Protein AF-A0A8K0SGI0-F1 (afdb_monomer_lite)

Structure (mmCIF, N/CA/C/O backbone):
data_AF-A0A8K0SGI0-F1
#
_entry.id   AF-A0A8K0SGI0-F1
#
loop_
_atom_site.group_PDB
_atom_site.id
_atom_site.type_symbol
_atom_site.label_atom_id
_atom_site.label_alt_id
_atom_site.label_comp_id
_atom_site.label_asym_id
_atom_site.label_entity_id
_atom_site.label_seq_id
_atom_site.pdbx_PDB_ins_code
_atom_site.Cartn_x
_atom_site.Cartn_y
_atom_site.Cartn_z
_atom_site.occupancy
_atom_site.B_iso_or_equiv
_atom_site.auth_seq_id
_atom_site.auth_comp_id
_atom_site.auth_asym_id
_atom_site.auth_atom_id
_atom_site.pdbx_PDB_model_num
ATOM 1 N N . MET A 1 1 ? -9.232 37.680 -15.071 1.00 42.41 1 MET A N 1
ATOM 2 C CA . MET A 1 1 ? -9.686 36.277 -15.049 1.00 42.41 1 MET A CA 1
ATOM 3 C C . MET A 1 1 ? -10.002 35.926 -16.484 1.00 42.41 1 MET A C 1
ATOM 5 O O . MET A 1 1 ? -11.058 36.322 -16.941 1.00 42.41 1 MET A O 1
ATOM 9 N N . ASP A 1 2 ? -9.083 35.264 -17.181 1.00 37.72 2 ASP A N 1
ATOM 10 C CA . ASP A 1 2 ? -9.349 34.687 -18.500 1.00 37.72 2 ASP A CA 1
ATOM 11 C C . ASP A 1 2 ? -8.881 33.237 -18.471 1.00 37.72 2 ASP A C 1
ATOM 13 O O . ASP A 1 2 ? -7.736 32.921 -18.142 1.00 37.72 2 ASP A O 1
ATOM 17 N N . THR A 1 3 ? -9.838 32.349 -18.699 1.00 43.25 3 THR A N 1
ATOM 18 C CA . THR A 1 3 ? -9.716 30.902 -18.592 1.00 43.25 3 THR A CA 1
ATOM 19 C C . THR A 1 3 ? -8.878 30.362 -19.745 1.00 43.25 3 THR A C 1
ATOM 21 O O . THR A 1 3 ? -9.349 30.279 -20.880 1.00 43.25 3 THR A O 1
ATOM 24 N N . ALA A 1 4 ? -7.639 29.962 -19.453 1.00 42.59 4 ALA A N 1
ATOM 25 C CA . ALA A 1 4 ? -6.838 29.157 -20.363 1.00 42.59 4 ALA A CA 1
ATOM 26 C C . ALA A 1 4 ? -7.573 27.835 -20.623 1.00 42.59 4 ALA A C 1
ATOM 28 O O . ALA A 1 4 ? -7.750 27.010 -19.725 1.00 42.59 4 ALA A O 1
ATOM 29 N N . SER A 1 5 ? -8.040 27.666 -21.859 1.00 42.44 5 SER A N 1
ATOM 30 C CA . SER A 1 5 ? -8.662 26.433 -22.325 1.00 42.44 5 SER A CA 1
ATOM 31 C C . SER A 1 5 ? -7.658 25.294 -22.182 1.00 42.44 5 SER A C 1
ATOM 33 O O . SER A 1 5 ? -6.613 25.283 -22.830 1.00 42.44 5 SER A O 1
ATOM 35 N N . VAL A 1 6 ? -7.970 24.346 -21.300 1.00 45.75 6 VAL A N 1
ATOM 36 C CA . VAL A 1 6 ? -7.240 23.089 -21.149 1.00 45.75 6 VAL A CA 1
ATOM 37 C C . VAL A 1 6 ? -7.329 22.354 -22.482 1.00 45.75 6 VAL A C 1
ATOM 39 O O . VAL A 1 6 ? -8.377 21.815 -22.833 1.00 45.75 6 VAL A O 1
ATOM 42 N N . THR A 1 7 ? -6.238 22.340 -23.245 1.00 47.47 7 THR A N 1
ATOM 43 C CA . THR A 1 7 ? -6.116 21.524 -24.452 1.00 47.47 7 THR A CA 1
ATOM 44 C C . THR A 1 7 ? -6.144 20.057 -24.030 1.00 47.47 7 THR A C 1
ATOM 46 O O . THR A 1 7 ? -5.111 19.464 -23.712 1.00 47.47 7 THR A O 1
ATOM 49 N N . GLN A 1 8 ? -7.340 19.465 -23.972 1.00 50.50 8 GLN A N 1
ATOM 50 C CA . GLN A 1 8 ? -7.512 18.021 -23.854 1.00 50.50 8 GLN A CA 1
ATOM 51 C C . GLN A 1 8 ? -6.707 17.372 -24.981 1.00 50.50 8 GLN A C 1
ATOM 53 O O . GLN A 1 8 ? -7.027 17.519 -26.161 1.00 50.50 8 GLN A O 1
ATOM 58 N N . ARG A 1 9 ? -5.627 16.669 -24.625 1.00 48.38 9 ARG A N 1
ATOM 59 C CA . ARG A 1 9 ? -4.874 15.844 -25.572 1.00 48.38 9 ARG A CA 1
ATOM 60 C C . ARG A 1 9 ? -5.789 14.700 -26.000 1.00 48.38 9 ARG A C 1
ATOM 62 O O . ARG A 1 9 ? -5.913 13.705 -25.293 1.00 48.38 9 ARG A O 1
ATOM 69 N N . LYS A 1 10 ? -6.478 14.884 -27.127 1.00 58.84 10 LYS A N 1
ATOM 70 C CA . LYS A 1 10 ? -7.294 13.855 -27.774 1.00 58.84 10 LYS A CA 1
ATOM 71 C C . LYS A 1 10 ? -6.405 12.632 -28.013 1.00 58.84 10 LYS A C 1
ATOM 73 O O . LYS A 1 10 ? -5.307 12.772 -28.552 1.00 58.84 10 LYS A O 1
ATOM 78 N N . ALA A 1 11 ? -6.850 11.458 -27.567 1.00 60.53 11 ALA A N 1
ATOM 79 C CA . ALA A 1 11 ? -6.157 10.207 -27.855 1.00 60.53 11 ALA A CA 1
ATOM 80 C C . ALA A 1 11 ? -6.004 10.048 -29.383 1.00 60.53 11 ALA A C 1
ATOM 82 O O . ALA A 1 11 ? -6.908 10.470 -30.115 1.00 60.53 11 ALA A O 1
ATOM 83 N N . PRO A 1 12 ? -4.878 9.498 -29.874 1.00 63.25 12 PRO A N 1
ATOM 84 C CA . PRO A 1 12 ? -4.656 9.352 -31.307 1.00 63.25 12 PRO A CA 1
ATOM 85 C C . PRO A 1 12 ? -5.773 8.499 -31.917 1.00 63.25 12 PRO A C 1
ATOM 87 O O . PRO A 1 12 ? -6.062 7.405 -31.432 1.00 63.25 12 PRO A O 1
ATOM 90 N N . SER A 1 13 ? -6.455 9.033 -32.932 1.00 70.88 13 SER A N 1
ATOM 91 C CA . SER A 1 13 ? -7.523 8.322 -33.632 1.00 70.88 13 SER A CA 1
ATOM 92 C C . SER A 1 13 ? -6.942 7.148 -34.415 1.00 70.88 13 SER A C 1
ATOM 94 O O . SER A 1 13 ? -5.948 7.312 -35.121 1.00 70.88 13 SER A O 1
ATOM 96 N N . SER A 1 14 ? -7.576 5.978 -34.319 1.00 80.06 14 SER A N 1
ATOM 97 C CA . SER A 1 14 ? -7.245 4.838 -35.176 1.00 80.06 14 SER A CA 1
ATOM 98 C C . SER A 1 14 ? -7.414 5.211 -36.656 1.00 80.06 14 SER A C 1
ATOM 100 O O . SER A 1 14 ? -8.372 5.925 -36.971 1.00 80.06 14 SER A O 1
ATOM 102 N N . PRO A 1 15 ? -6.550 4.713 -37.561 1.00 85.62 15 PRO A N 1
ATOM 103 C CA . PRO A 1 15 ? -6.691 4.936 -38.996 1.00 85.62 15 PRO A CA 1
ATOM 104 C C . PRO A 1 15 ? -8.074 4.528 -39.514 1.00 85.62 15 PRO A C 1
ATOM 106 O O . PRO A 1 15 ? -8.615 3.486 -39.142 1.00 85.62 15 PRO A O 1
ATOM 109 N N . THR A 1 16 ? -8.634 5.357 -40.384 1.00 87.50 16 THR A N 1
ATOM 110 C CA . THR A 1 16 ? -9.904 5.146 -41.084 1.00 87.50 16 THR A CA 1
ATOM 111 C C . THR A 1 16 ? -9.661 4.737 -42.538 1.00 87.50 16 THR A C 1
ATOM 113 O O . THR A 1 16 ? -8.534 4.802 -43.020 1.00 87.50 16 THR A O 1
ATOM 116 N N . LEU A 1 17 ? -10.708 4.324 -43.266 1.00 86.81 17 LEU A N 1
ATOM 117 C CA . LEU A 1 17 ? -10.603 3.904 -44.677 1.00 86.81 17 LEU A CA 1
ATOM 118 C C . LEU A 1 17 ? -9.889 4.939 -45.564 1.00 86.81 17 LEU A C 1
ATOM 120 O O . LEU A 1 17 ? -9.050 4.565 -46.377 1.00 86.81 17 LEU A O 1
ATOM 124 N N . ILE A 1 18 ? -10.145 6.229 -45.333 1.00 87.31 18 ILE A N 1
ATOM 125 C CA . ILE A 1 18 ? -9.498 7.333 -46.057 1.00 87.31 18 ILE A CA 1
ATOM 126 C C . ILE A 1 18 ? -7.985 7.341 -45.808 1.00 87.31 18 ILE A C 1
ATOM 128 O O . ILE A 1 18 ? -7.201 7.546 -46.732 1.00 87.31 18 ILE A O 1
ATOM 132 N N . ASP A 1 19 ? -7.552 7.080 -44.573 1.00 85.38 19 ASP A N 1
ATOM 133 C CA . ASP A 1 19 ? -6.128 6.997 -44.253 1.00 85.38 19 ASP A CA 1
ATOM 134 C C . ASP A 1 19 ? -5.463 5.871 -45.059 1.00 85.38 19 ASP A C 1
ATOM 136 O O . ASP A 1 19 ? -4.389 6.068 -45.633 1.00 85.38 19 ASP A O 1
ATOM 140 N N . PHE A 1 20 ? -6.108 4.701 -45.153 1.00 87.38 20 PHE A N 1
ATOM 141 C CA . PHE A 1 20 ? -5.593 3.568 -45.928 1.00 87.38 20 PHE A CA 1
ATOM 142 C C . PHE A 1 20 ? -5.489 3.876 -47.426 1.00 87.38 20 PHE A C 1
ATOM 144 O O . PHE A 1 20 ? -4.495 3.498 -48.043 1.00 87.38 20 PHE A O 1
ATOM 151 N N . GLU A 1 21 ? -6.459 4.589 -48.000 1.00 90.81 21 GLU A N 1
ATOM 152 C CA . GLU A 1 21 ? -6.412 5.032 -49.400 1.00 90.81 21 GLU A CA 1
ATOM 153 C C . GLU A 1 21 ? -5.257 6.007 -49.651 1.00 90.81 21 GLU A C 1
ATOM 155 O O . GLU A 1 21 ? -4.491 5.834 -50.601 1.00 90.81 21 GLU A O 1
ATOM 160 N N . ILE A 1 22 ? -5.066 6.984 -48.757 1.00 86.62 22 ILE A N 1
ATOM 161 C CA . ILE A 1 22 ? -3.937 7.921 -48.826 1.00 86.62 22 ILE A CA 1
ATOM 162 C C . ILE A 1 22 ? -2.608 7.158 -48.757 1.00 86.62 22 ILE A C 1
ATOM 164 O O . ILE A 1 22 ? -1.688 7.454 -49.522 1.00 86.62 22 ILE A O 1
ATOM 168 N N . ARG A 1 23 ? -2.511 6.141 -47.890 1.00 86.62 23 ARG A N 1
ATOM 169 C CA . ARG A 1 23 ? -1.314 5.294 -47.775 1.00 86.62 23 ARG A CA 1
ATOM 170 C C . ARG A 1 23 ? -1.083 4.434 -49.017 1.00 86.62 23 ARG A C 1
ATOM 172 O O . ARG A 1 23 ? 0.060 4.294 -49.445 1.00 86.62 23 ARG A O 1
ATOM 179 N N . ALA A 1 24 ? -2.143 3.902 -49.626 1.00 87.38 24 ALA A N 1
ATOM 180 C CA . ALA A 1 24 ? -2.064 3.146 -50.877 1.00 87.38 24 ALA A CA 1
ATOM 181 C C . ALA A 1 24 ? -1.596 4.014 -52.060 1.00 87.38 24 ALA A C 1
ATOM 183 O O . ALA A 1 24 ? -0.887 3.526 -52.936 1.00 87.38 24 ALA A O 1
ATOM 184 N N . ALA A 1 25 ? -1.923 5.309 -52.048 1.00 90.81 25 ALA A N 1
ATOM 185 C CA . ALA A 1 25 ? -1.424 6.296 -53.005 1.00 90.81 25 ALA A CA 1
ATOM 186 C C . ALA A 1 25 ? 0.004 6.806 -52.695 1.00 90.81 25 ALA A C 1
ATOM 188 O O . ALA A 1 25 ? 0.514 7.670 -53.407 1.00 90.81 25 ALA A O 1
ATOM 189 N N . GLY A 1 26 ? 0.659 6.290 -51.646 1.00 84.00 26 GLY A N 1
ATOM 190 C CA . GLY A 1 26 ? 2.025 6.657 -51.253 1.00 84.00 26 GLY A CA 1
ATOM 191 C C . GLY A 1 26 ? 2.135 7.855 -50.301 1.00 84.00 26 GLY A C 1
ATOM 192 O O . GLY A 1 26 ? 3.244 8.310 -50.025 1.00 84.00 26 GLY A O 1
ATOM 193 N N . GLY A 1 27 ? 1.015 8.372 -49.788 1.00 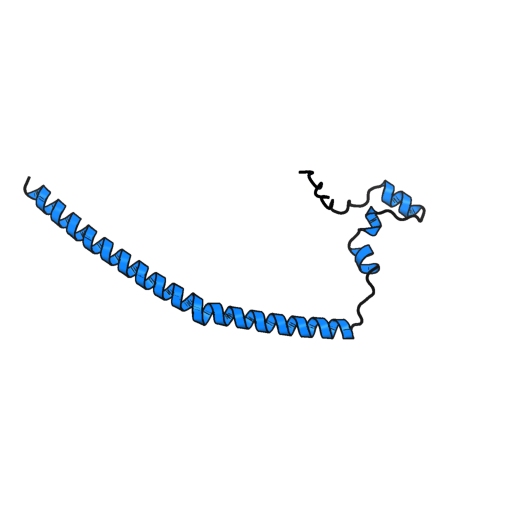87.88 27 GLY A N 1
ATOM 194 C CA . GLY A 1 27 ? 0.983 9.410 -48.756 1.00 87.88 27 GLY A CA 1
ATOM 195 C C . GLY A 1 27 ? 1.089 8.856 -47.329 1.00 87.88 27 GLY A C 1
ATOM 196 O O . GLY A 1 27 ? 1.060 7.649 -47.097 1.00 87.88 27 GLY A O 1
ATOM 197 N N . THR A 1 28 ? 1.175 9.751 -46.343 1.00 83.81 28 THR A N 1
ATOM 198 C CA . THR A 1 28 ? 1.015 9.407 -44.919 1.00 83.81 28 THR A CA 1
ATOM 199 C C . THR A 1 28 ? -0.013 10.325 -44.276 1.00 83.81 28 THR A C 1
ATOM 201 O O . THR A 1 28 ? -0.217 11.455 -44.727 1.00 83.81 28 THR A O 1
ATOM 204 N N . THR A 1 29 ? -0.653 9.849 -43.214 1.00 85.56 29 THR A N 1
ATOM 205 C CA . THR A 1 29 ? -1.605 10.635 -42.430 1.00 85.56 29 THR A CA 1
ATOM 206 C C . THR A 1 29 ? -1.195 10.684 -40.966 1.00 85.56 29 THR A C 1
ATOM 208 O O . THR A 1 29 ? -0.465 9.829 -40.461 1.00 85.56 29 THR A O 1
ATOM 211 N N . THR A 1 30 ? -1.694 11.691 -40.251 1.00 81.88 30 THR A N 1
ATOM 212 C CA . THR A 1 30 ? -1.452 11.863 -38.812 1.00 81.88 30 THR A CA 1
ATOM 213 C C . THR A 1 30 ? -1.956 10.679 -37.983 1.00 81.88 30 THR A C 1
ATOM 215 O O . THR A 1 30 ? -1.376 10.380 -36.937 1.00 81.88 30 THR A O 1
ATOM 218 N N . ALA A 1 31 ? -2.985 9.965 -38.451 1.00 81.69 31 ALA A N 1
ATOM 219 C CA . ALA A 1 31 ? -3.468 8.741 -37.818 1.00 81.69 31 ALA A CA 1
ATOM 220 C C . ALA A 1 31 ? -2.422 7.615 -37.872 1.00 81.69 31 ALA A C 1
ATOM 222 O O . ALA A 1 31 ? -2.248 6.909 -36.884 1.00 81.69 31 ALA A O 1
ATOM 223 N N . PHE A 1 32 ? -1.667 7.482 -38.970 1.00 81.31 32 PHE A N 1
ATOM 224 C CA . PHE A 1 32 ? -0.544 6.541 -39.044 1.00 81.31 32 PHE A CA 1
ATOM 225 C C . PHE A 1 32 ? 0.681 7.029 -38.277 1.00 81.31 32 PHE A C 1
ATOM 227 O O . PHE A 1 32 ? 1.257 6.268 -37.508 1.00 81.31 32 PHE A O 1
ATOM 234 N N . ASP A 1 33 ? 1.037 8.305 -38.402 1.00 78.25 33 ASP A N 1
ATOM 235 C CA . ASP A 1 33 ? 2.199 8.893 -37.722 1.00 78.25 33 ASP A CA 1
ATOM 236 C C . ASP A 1 33 ? 2.132 8.787 -36.189 1.00 78.25 33 ASP A C 1
ATOM 238 O O . ASP A 1 33 ? 3.161 8.784 -35.510 1.00 78.25 33 ASP A O 1
ATOM 242 N N . THR A 1 34 ? 0.921 8.700 -35.638 1.00 80.25 34 THR A N 1
ATOM 243 C CA . THR A 1 34 ? 0.676 8.570 -34.198 1.00 80.25 34 THR A CA 1
ATOM 244 C C . THR A 1 34 ? 0.507 7.123 -33.728 1.00 80.25 34 THR A C 1
ATOM 246 O O . THR A 1 34 ? 0.318 6.884 -32.532 1.00 80.25 34 THR A O 1
ATOM 249 N N . MET A 1 35 ? 0.628 6.141 -34.628 1.00 80.44 35 MET A N 1
ATOM 250 C CA . MET A 1 35 ? 0.563 4.731 -34.258 1.00 80.44 35 MET A CA 1
ATOM 251 C C . MET A 1 35 ? 1.757 4.343 -33.371 1.00 80.44 35 MET A C 1
ATOM 253 O O . MET A 1 35 ? 2.897 4.689 -33.687 1.00 80.44 35 MET A O 1
ATOM 257 N N . PRO A 1 36 ? 1.553 3.549 -32.300 1.00 73.31 36 PRO A N 1
ATOM 258 C CA . PRO A 1 36 ? 2.631 3.170 -31.384 1.00 73.31 36 PRO A CA 1
ATOM 259 C C . PRO A 1 36 ? 3.838 2.507 -32.060 1.00 73.31 36 PRO A C 1
ATOM 261 O O . PRO A 1 36 ? 4.966 2.714 -31.617 1.00 73.31 36 PRO A O 1
ATOM 264 N N . HIS A 1 37 ? 3.615 1.732 -33.126 1.00 73.38 37 HIS A N 1
ATOM 265 C CA . HIS A 1 37 ? 4.684 1.074 -33.879 1.00 73.38 37 HIS A CA 1
ATOM 266 C C . HIS A 1 37 ? 5.466 2.058 -34.765 1.00 73.38 37 HIS A C 1
ATOM 268 O O . HIS A 1 37 ? 6.690 2.017 -34.752 1.00 73.38 37 HIS A O 1
ATOM 274 N N . GLU A 1 38 ? 4.795 2.991 -35.450 1.00 77.06 38 GLU A N 1
ATOM 275 C CA . GLU A 1 38 ? 5.439 4.046 -36.255 1.00 77.06 38 GLU A CA 1
ATOM 276 C C . GLU A 1 38 ? 6.250 4.995 -35.357 1.00 77.06 38 GLU A C 1
ATOM 278 O O . GLU A 1 38 ? 7.398 5.331 -35.651 1.00 77.06 38 GLU A O 1
ATOM 283 N N . ILE A 1 39 ? 5.707 5.355 -34.187 1.00 73.75 39 ILE A N 1
ATOM 284 C CA . ILE A 1 39 ? 6.420 6.146 -33.174 1.00 73.75 39 ILE A CA 1
ATOM 285 C C . ILE A 1 39 ? 7.671 5.403 -32.682 1.00 73.75 39 ILE A C 1
ATOM 287 O O . ILE A 1 39 ? 8.719 6.022 -32.495 1.00 73.75 39 ILE A O 1
ATOM 291 N N . GLN A 1 40 ? 7.583 4.091 -32.450 1.00 69.75 40 GLN A N 1
ATOM 292 C CA . GLN A 1 40 ? 8.733 3.282 -32.033 1.00 69.75 40 GLN A CA 1
ATOM 293 C C . GLN A 1 40 ? 9.772 3.131 -33.145 1.00 69.75 40 GLN A C 1
ATOM 295 O O . GLN A 1 40 ? 10.958 3.238 -32.855 1.00 69.75 40 GLN A O 1
ATOM 300 N N . MET A 1 41 ? 9.352 2.968 -34.401 1.00 68.94 41 MET A N 1
ATOM 301 C CA . MET A 1 41 ? 10.255 2.924 -35.556 1.00 68.94 41 MET A CA 1
ATOM 302 C C . MET A 1 41 ? 10.985 4.255 -35.784 1.00 68.94 41 MET A C 1
ATOM 304 O O . MET A 1 41 ? 12.142 4.258 -36.200 1.00 68.94 41 MET A O 1
ATOM 308 N N . ARG A 1 42 ? 10.349 5.392 -35.465 1.00 70.62 42 ARG A N 1
ATOM 309 C CA . ARG A 1 42 ? 10.973 6.728 -35.519 1.00 70.62 42 ARG A CA 1
ATOM 310 C C . ARG A 1 42 ? 11.930 7.007 -34.357 1.00 70.62 42 ARG A C 1
ATOM 312 O O . ARG A 1 42 ? 12.769 7.905 -34.460 1.00 70.62 42 ARG A O 1
ATOM 319 N N . LYS A 1 43 ? 11.830 6.279 -33.239 1.00 68.38 43 LYS A N 1
ATOM 320 C CA . LYS A 1 43 ? 12.795 6.409 -32.140 1.00 68.38 43 LYS A CA 1
ATOM 321 C C . LYS A 1 43 ? 14.112 5.776 -32.573 1.00 68.38 43 LYS A C 1
ATOM 323 O O . LYS A 1 43 ? 14.154 4.607 -32.939 1.00 68.38 43 LYS A O 1
ATOM 328 N N . LYS A 1 44 ? 15.204 6.545 -32.495 1.00 69.81 44 LYS A N 1
ATOM 329 C CA . LYS A 1 44 ? 16.548 6.006 -32.736 1.00 69.81 44 LYS A CA 1
ATOM 330 C C . LYS A 1 44 ? 16.767 4.796 -31.816 1.00 69.81 44 LYS A C 1
ATOM 332 O O . LYS A 1 44 ? 16.587 4.955 -30.604 1.00 69.81 44 LYS A O 1
ATOM 337 N N . PRO A 1 45 ? 17.155 3.625 -32.351 1.00 67.69 45 PRO A N 1
ATOM 338 C CA . PRO A 1 45 ? 17.479 2.488 -31.513 1.00 67.69 45 PRO A CA 1
ATOM 339 C C . PRO A 1 45 ? 18.612 2.884 -30.565 1.00 67.69 45 PRO A C 1
ATOM 341 O O . PRO A 1 45 ? 19.661 3.373 -30.985 1.00 67.69 45 PRO A O 1
ATOM 344 N N . ILE A 1 46 ? 18.364 2.730 -29.266 1.00 71.75 46 ILE A N 1
ATOM 345 C CA . ILE A 1 46 ? 19.391 2.881 -28.239 1.00 71.75 46 ILE A CA 1
ATOM 346 C C . ILE A 1 46 ? 20.386 1.736 -28.450 1.00 71.75 46 ILE A C 1
ATOM 348 O O . ILE A 1 46 ? 19.968 0.597 -28.666 1.00 71.75 46 ILE A O 1
ATOM 352 N N . SER A 1 47 ? 21.692 2.021 -28.41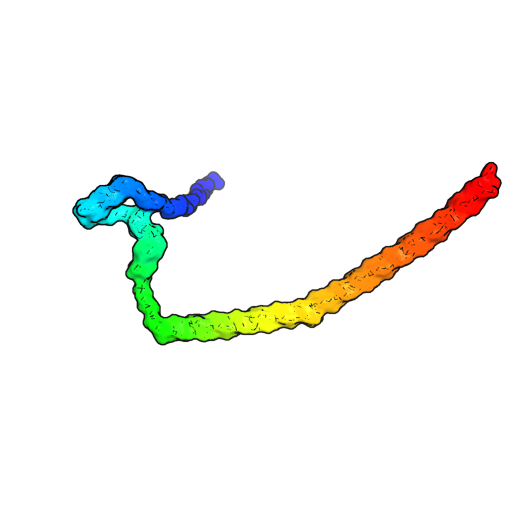9 1.00 84.88 47 SER A N 1
ATOM 353 C CA . SER A 1 47 ? 22.690 0.953 -28.510 1.00 84.88 47 SER A CA 1
ATOM 354 C C . SER A 1 47 ? 22.486 -0.038 -27.365 1.00 84.88 47 SER A C 1
ATOM 356 O O . SER A 1 47 ? 22.125 0.347 -26.250 1.00 84.88 47 SER A O 1
ATOM 358 N N . VAL A 1 48 ? 22.727 -1.321 -27.630 1.00 87.62 48 VAL A N 1
ATOM 359 C CA . VAL A 1 48 ? 22.574 -2.380 -26.620 1.00 87.62 48 VAL A CA 1
ATOM 360 C C . VAL A 1 48 ? 23.363 -2.042 -25.350 1.00 87.62 48 VAL A C 1
ATOM 362 O O . VAL A 1 48 ? 22.849 -2.190 -24.247 1.00 87.62 48 VAL A O 1
ATOM 365 N N . GLU A 1 49 ? 24.562 -1.482 -25.500 1.00 92.06 49 GLU A N 1
ATOM 366 C CA . GLU A 1 49 ? 25.409 -1.033 -24.393 1.00 92.06 49 GLU A CA 1
ATOM 367 C C . GLU A 1 49 ? 24.756 0.063 -23.541 1.00 92.06 49 GLU A C 1
ATOM 369 O O . GLU A 1 49 ? 24.689 -0.053 -22.316 1.00 92.06 49 GLU A O 1
ATOM 374 N N . LYS A 1 50 ? 24.173 1.089 -24.173 1.00 90.12 50 LYS A N 1
ATOM 375 C CA . LYS A 1 50 ? 23.442 2.130 -23.443 1.00 90.12 50 LYS A CA 1
ATOM 376 C C . LYS A 1 50 ? 22.213 1.553 -22.737 1.00 90.12 50 LYS A C 1
ATOM 378 O O . LYS A 1 50 ? 21.930 1.932 -21.602 1.00 90.12 50 LYS A O 1
ATOM 383 N N . ARG A 1 51 ? 21.527 0.588 -23.358 1.00 91.00 51 ARG A N 1
ATOM 384 C CA . ARG A 1 51 ? 20.383 -0.088 -22.736 1.00 91.00 51 ARG A CA 1
ATOM 385 C C . ARG A 1 51 ? 20.790 -0.922 -21.518 1.00 91.00 51 ARG A C 1
ATOM 387 O O . ARG A 1 51 ? 20.057 -0.940 -20.532 1.00 91.00 51 ARG A O 1
ATOM 394 N N . ILE A 1 52 ? 21.952 -1.576 -21.556 1.00 94.56 52 ILE A N 1
ATOM 395 C CA . ILE A 1 52 ? 22.500 -2.327 -20.416 1.00 94.56 52 ILE A CA 1
ATOM 396 C C . ILE A 1 52 ? 22.790 -1.388 -19.239 1.00 94.56 52 ILE A C 1
ATOM 398 O O . ILE A 1 52 ? 22.434 -1.708 -18.103 1.00 94.56 52 ILE A O 1
ATOM 402 N N . ILE A 1 53 ? 23.386 -0.220 -19.497 1.00 95.62 53 ILE A N 1
ATOM 403 C CA . ILE A 1 53 ? 23.678 0.776 -18.455 1.00 95.62 53 ILE A CA 1
ATOM 404 C C . ILE A 1 53 ? 22.382 1.264 -17.794 1.00 95.62 53 ILE A C 1
ATOM 406 O O . ILE A 1 53 ? 22.281 1.247 -16.567 1.00 95.62 53 ILE A O 1
ATOM 410 N N . GLU A 1 54 ? 21.377 1.637 -18.593 1.00 95.19 54 GLU A N 1
ATOM 411 C CA . GLU A 1 54 ? 20.066 2.077 -18.091 1.00 95.19 54 GLU A CA 1
ATOM 412 C C . GLU A 1 54 ? 19.411 1.010 -17.204 1.00 95.19 54 GLU A C 1
ATOM 414 O O . GLU A 1 54 ? 19.011 1.294 -16.076 1.00 95.19 54 GLU A O 1
ATOM 419 N N . LEU A 1 55 ? 19.359 -0.237 -17.683 1.00 96.31 55 LEU A N 1
ATOM 420 C CA . LEU A 1 55 ? 18.755 -1.343 -16.941 1.00 96.31 55 LEU A CA 1
ATOM 421 C C . LEU A 1 55 ? 19.517 -1.667 -15.656 1.00 96.31 55 LEU A C 1
ATOM 423 O O . LEU A 1 55 ? 18.901 -2.006 -14.650 1.00 96.31 55 LEU A O 1
ATOM 427 N N . THR A 1 56 ? 20.843 -1.541 -15.658 1.00 97.31 56 THR A N 1
ATOM 428 C CA . THR A 1 56 ? 21.667 -1.769 -14.463 1.00 97.31 56 THR A CA 1
ATOM 429 C C . THR A 1 56 ? 21.369 -0.724 -13.389 1.00 97.31 56 THR A C 1
ATOM 431 O O . THR A 1 56 ? 21.184 -1.064 -12.218 1.00 97.31 56 THR A O 1
ATOM 434 N N . GLN A 1 57 ? 21.260 0.546 -13.785 1.00 97.38 57 GLN A N 1
ATOM 435 C CA . GLN A 1 57 ? 20.898 1.635 -12.877 1.00 97.38 57 GLN A CA 1
ATOM 436 C C . GLN A 1 57 ? 19.478 1.463 -12.333 1.00 97.38 57 GLN A C 1
ATOM 438 O O . GLN A 1 57 ? 19.256 1.599 -11.127 1.00 97.38 57 GLN A O 1
ATOM 443 N N . GLU A 1 58 ? 18.527 1.115 -13.201 1.00 97.44 58 GLU A N 1
ATOM 444 C CA . GLU A 1 58 ? 17.143 0.862 -12.810 1.00 97.44 58 GLU A CA 1
ATOM 445 C C . GLU A 1 58 ? 17.042 -0.327 -11.848 1.00 97.44 58 GLU A C 1
ATOM 447 O O . GLU A 1 58 ? 16.402 -0.216 -10.804 1.00 97.44 58 GLU A O 1
ATOM 452 N N . ASN A 1 59 ? 17.753 -1.423 -12.119 1.00 98.12 59 ASN A N 1
ATOM 453 C CA . ASN A 1 59 ? 17.807 -2.581 -11.231 1.00 98.12 59 ASN A CA 1
ATOM 454 C C . ASN A 1 59 ? 18.370 -2.204 -9.850 1.00 98.12 59 ASN A C 1
ATOM 456 O O . ASN A 1 59 ? 17.799 -2.570 -8.823 1.00 98.12 59 ASN A O 1
ATOM 460 N N . GLY A 1 60 ? 19.442 -1.406 -9.810 1.00 98.31 60 GLY A N 1
ATOM 461 C CA . GLY A 1 60 ? 20.011 -0.895 -8.561 1.00 98.31 60 GLY A CA 1
ATOM 462 C C . GLY A 1 60 ? 19.065 0.038 -7.794 1.00 98.31 60 GLY A C 1
ATOM 463 O O . GLY A 1 60 ? 19.038 0.021 -6.562 1.00 98.31 60 GLY A O 1
ATOM 464 N N . ARG A 1 61 ? 18.261 0.845 -8.496 1.00 98.31 61 ARG A N 1
ATOM 465 C CA . ARG A 1 61 ? 17.205 1.664 -7.883 1.00 98.31 61 ARG A CA 1
ATOM 466 C C . ARG A 1 61 ? 16.111 0.782 -7.279 1.00 98.31 61 ARG A C 1
ATOM 468 O O . ARG A 1 61 ? 15.787 0.956 -6.110 1.00 98.31 61 ARG A O 1
ATOM 475 N N . LEU A 1 62 ? 15.605 -0.184 -8.045 1.00 98.38 62 LEU A N 1
ATOM 476 C CA . LEU A 1 62 ? 14.539 -1.092 -7.615 1.00 98.38 62 LEU A CA 1
ATOM 477 C C . LEU A 1 62 ? 14.951 -1.935 -6.405 1.00 98.38 62 LEU A C 1
ATOM 479 O O . LEU A 1 62 ? 14.165 -2.100 -5.481 1.00 98.38 62 LEU A O 1
ATOM 483 N N . ARG A 1 63 ? 16.198 -2.420 -6.352 1.00 98.44 63 ARG A N 1
ATOM 484 C CA . ARG A 1 63 ? 16.707 -3.156 -5.180 1.00 98.44 63 ARG A CA 1
ATOM 485 C C . ARG A 1 63 ? 16.695 -2.313 -3.908 1.00 98.44 63 ARG A C 1
ATOM 487 O O . ARG A 1 63 ? 16.295 -2.811 -2.863 1.00 98.44 63 ARG A O 1
ATOM 494 N N . ARG A 1 64 ? 17.107 -1.044 -3.995 1.00 98.25 64 ARG A N 1
ATOM 495 C CA . ARG A 1 64 ? 17.068 -0.118 -2.851 1.00 9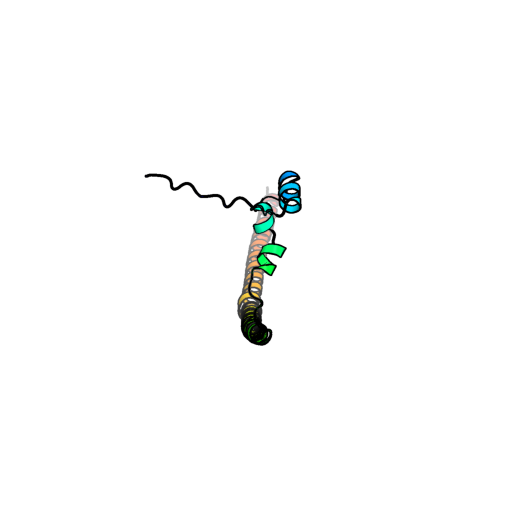8.25 64 ARG A CA 1
ATOM 496 C C . ARG A 1 64 ? 15.642 0.187 -2.414 1.00 98.25 64 ARG A C 1
ATOM 498 O O . ARG A 1 64 ? 15.378 0.264 -1.224 1.00 98.25 64 ARG A O 1
ATOM 505 N N . GLU A 1 65 ? 14.736 0.337 -3.372 1.00 98.25 65 GLU A N 1
ATOM 506 C CA . GLU A 1 65 ? 13.317 0.564 -3.104 1.00 98.25 65 GLU A CA 1
ATOM 507 C C . GLU A 1 65 ? 12.673 -0.645 -2.403 1.00 98.25 65 GLU A C 1
ATOM 509 O O . GLU A 1 65 ? 11.976 -0.478 -1.406 1.00 98.25 65 GLU A O 1
ATOM 514 N N . ILE A 1 66 ? 12.986 -1.867 -2.846 1.00 98.38 66 ILE A N 1
ATOM 515 C CA . ILE A 1 66 ? 12.558 -3.101 -2.171 1.00 98.38 66 ILE A CA 1
ATOM 516 C C . ILE A 1 66 ? 13.073 -3.145 -0.731 1.00 98.38 66 ILE A C 1
ATOM 518 O O . ILE A 1 66 ? 12.307 -3.469 0.174 1.00 98.38 66 ILE A O 1
ATOM 522 N N . GLU A 1 67 ? 14.350 -2.832 -0.514 1.00 98.25 67 GLU A N 1
ATOM 523 C CA . GLU A 1 67 ? 14.932 -2.876 0.828 1.00 98.25 67 GLU A CA 1
ATOM 524 C C . GLU A 1 67 ? 14.298 -1.837 1.753 1.00 98.25 67 GLU A C 1
ATOM 526 O O . GLU A 1 67 ? 13.889 -2.170 2.860 1.00 98.25 67 GLU A O 1
ATOM 531 N N . TYR A 1 68 ? 14.095 -0.613 1.259 1.00 98.12 68 TYR A N 1
ATOM 532 C CA . TYR A 1 68 ? 13.386 0.429 1.996 1.00 98.12 68 TYR A CA 1
ATOM 533 C C . TYR A 1 68 ? 11.991 -0.024 2.447 1.00 98.12 68 TYR A C 1
ATOM 535 O O . TYR A 1 68 ? 11.644 0.126 3.618 1.00 98.12 68 TYR A O 1
ATOM 543 N N . TYR A 1 69 ? 11.192 -0.609 1.548 1.00 98.25 69 TYR A N 1
ATOM 544 C CA . TYR A 1 69 ? 9.849 -1.062 1.913 1.00 98.25 69 TYR A CA 1
ATOM 545 C C . TYR A 1 69 ? 9.864 -2.248 2.878 1.00 98.25 69 TYR A C 1
ATOM 547 O O . TYR A 1 69 ? 9.001 -2.319 3.750 1.00 98.25 69 TYR A O 1
ATOM 555 N N . LYS A 1 70 ? 10.845 -3.152 2.778 1.00 97.88 70 LYS A N 1
ATOM 556 C CA . LYS A 1 70 ? 11.019 -4.223 3.771 1.00 97.88 70 LYS A CA 1
ATOM 557 C C . LYS A 1 70 ? 11.297 -3.657 5.157 1.00 97.88 70 LYS A C 1
ATOM 559 O O . LYS A 1 70 ? 10.635 -4.063 6.107 1.00 97.88 70 LYS A O 1
ATOM 564 N N . THR A 1 71 ? 12.230 -2.714 5.262 1.00 97.50 71 THR A N 1
ATOM 565 C CA . THR A 1 71 ? 12.537 -2.019 6.518 1.00 97.50 71 THR A CA 1
ATOM 566 C C . THR A 1 71 ? 11.297 -1.317 7.061 1.00 97.50 71 THR A C 1
ATOM 568 O O . THR A 1 71 ? 10.934 -1.524 8.212 1.00 97.50 71 THR A O 1
ATOM 571 N N . LEU A 1 72 ? 10.583 -0.558 6.224 1.00 97.62 72 LEU A N 1
ATOM 572 C CA . LEU A 1 72 ? 9.368 0.147 6.636 1.00 97.62 72 LEU A CA 1
ATOM 573 C C . LEU A 1 72 ? 8.311 -0.810 7.205 1.00 97.62 72 LEU A C 1
ATOM 575 O O . LEU A 1 72 ? 7.733 -0.544 8.257 1.00 97.62 72 LEU A O 1
ATOM 579 N N . VAL A 1 73 ? 8.056 -1.927 6.524 1.00 97.56 73 VAL A N 1
ATOM 580 C CA . VAL A 1 73 ? 7.066 -2.907 6.979 1.00 97.56 73 VAL A CA 1
ATOM 581 C C . VAL A 1 73 ? 7.507 -3.560 8.285 1.00 97.56 73 VAL A C 1
ATOM 583 O O . VAL A 1 73 ? 6.735 -3.578 9.240 1.00 97.56 73 VAL A O 1
ATOM 586 N N . ASN A 1 74 ? 8.737 -4.0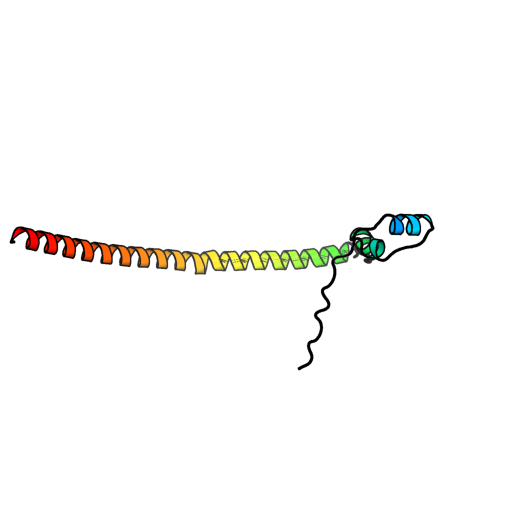68 8.338 1.00 96.31 74 ASN A N 1
ATOM 587 C CA . ASN A 1 74 ? 9.185 -4.910 9.444 1.00 96.31 74 ASN A CA 1
ATOM 588 C C . ASN A 1 74 ? 9.537 -4.113 10.701 1.00 96.31 74 ASN A C 1
ATOM 590 O O . ASN A 1 74 ? 9.259 -4.566 11.805 1.00 96.31 74 ASN A O 1
ATOM 594 N N . GLU A 1 75 ? 10.153 -2.943 10.550 1.00 95.62 75 GLU A N 1
ATOM 595 C CA . GLU A 1 75 ? 10.670 -2.175 11.687 1.00 95.62 75 GLU A CA 1
ATOM 596 C C . GLU A 1 75 ? 9.686 -1.118 12.187 1.00 95.62 75 GLU A C 1
ATOM 598 O O . GLU A 1 75 ? 9.780 -0.697 13.337 1.00 95.62 75 GLU A O 1
ATOM 603 N N . VAL A 1 76 ? 8.742 -0.683 11.347 1.00 94.38 76 VAL A N 1
ATOM 604 C CA . VAL A 1 76 ? 7.819 0.406 11.699 1.00 94.38 76 VAL A CA 1
ATOM 605 C C . VAL A 1 76 ? 6.378 -0.071 11.722 1.00 94.38 76 VAL A C 1
ATOM 607 O O . VAL A 1 76 ? 5.710 0.050 12.745 1.00 94.38 76 VAL A O 1
ATOM 610 N N . LEU A 1 77 ? 5.872 -0.607 10.610 1.00 96.81 77 LEU A N 1
ATOM 611 C CA . LEU A 1 77 ? 4.441 -0.891 10.504 1.00 96.81 77 LEU A CA 1
ATOM 612 C C . LEU A 1 77 ? 4.024 -2.086 11.360 1.00 96.81 77 LEU A C 1
ATOM 614 O O . LEU A 1 77 ? 3.013 -1.995 12.051 1.00 96.81 77 LEU A O 1
ATOM 618 N N . HIS A 1 78 ? 4.793 -3.176 11.349 1.00 96.06 78 HIS A N 1
ATOM 619 C CA . HIS A 1 78 ? 4.444 -4.375 12.108 1.00 96.06 78 HIS A CA 1
ATOM 620 C C . HIS A 1 78 ? 4.361 -4.107 13.624 1.00 96.06 78 HIS A C 1
ATOM 622 O O . HIS A 1 78 ? 3.296 -4.357 14.191 1.00 96.06 78 HIS A O 1
ATOM 628 N N . PRO A 1 79 ? 5.363 -3.472 14.271 1.00 95.88 79 PRO A N 1
ATOM 629 C CA . PRO A 1 79 ? 5.277 -3.161 15.700 1.00 95.88 79 PRO A CA 1
ATOM 630 C C . PRO A 1 79 ? 4.135 -2.197 16.048 1.00 95.88 79 PRO A C 1
ATOM 632 O O . PRO A 1 79 ? 3.508 -2.318 17.099 1.00 95.88 79 PRO A O 1
ATOM 635 N N . VAL A 1 80 ? 3.841 -1.229 15.171 1.00 97.06 80 VAL A N 1
ATOM 636 C CA . VAL A 1 80 ? 2.733 -0.285 15.389 1.00 97.06 80 VAL A CA 1
ATOM 637 C C . VAL A 1 80 ? 1.385 -1.000 15.343 1.00 97.06 80 VAL A C 1
ATOM 639 O O . VAL A 1 80 ? 0.522 -0.708 16.168 1.00 97.06 80 VAL A O 1
ATOM 642 N N . VAL A 1 81 ? 1.196 -1.937 14.412 1.00 97.19 81 VAL A N 1
ATOM 643 C CA . VAL A 1 81 ? -0.041 -2.726 14.321 1.00 97.19 81 VAL A CA 1
ATOM 644 C C . VAL A 1 81 ? -0.222 -3.596 15.563 1.00 97.19 81 VAL A C 1
ATOM 646 O O . VAL A 1 81 ? -1.295 -3.562 16.159 1.00 97.19 81 VAL A O 1
ATOM 649 N N . GLU A 1 82 ? 0.823 -4.292 16.012 1.00 95.69 82 GLU A N 1
ATOM 650 C CA . GLU A 1 82 ? 0.767 -5.099 17.240 1.00 95.69 82 GLU A CA 1
ATOM 651 C C . GLU A 1 82 ? 0.408 -4.250 18.470 1.00 95.69 82 GLU A C 1
ATOM 653 O O . GLU A 1 82 ? -0.432 -4.633 19.289 1.00 95.69 82 GLU A O 1
ATOM 658 N N . LEU A 1 83 ? 0.995 -3.054 18.584 1.00 97.06 83 LEU A N 1
ATOM 659 C CA . LEU A 1 83 ? 0.692 -2.128 19.673 1.00 97.06 83 LEU A CA 1
ATOM 660 C C . LEU A 1 83 ? -0.760 -1.626 19.614 1.00 97.06 83 LEU A C 1
ATOM 662 O O . LEU A 1 83 ? -1.431 -1.525 20.645 1.00 97.06 83 LEU A O 1
ATOM 666 N N . LEU A 1 84 ? -1.262 -1.324 18.415 1.00 97.88 84 LEU A N 1
ATOM 667 C CA . LEU A 1 84 ? -2.653 -0.920 18.210 1.00 97.88 84 LEU A CA 1
ATOM 668 C C . LEU A 1 84 ? -3.624 -2.034 18.603 1.00 97.88 84 LEU A C 1
ATOM 670 O O . LEU A 1 84 ? -4.603 -1.760 19.297 1.00 97.88 84 LEU A O 1
ATOM 674 N N . GLU A 1 85 ? -3.348 -3.278 18.212 1.00 97.75 85 GLU A N 1
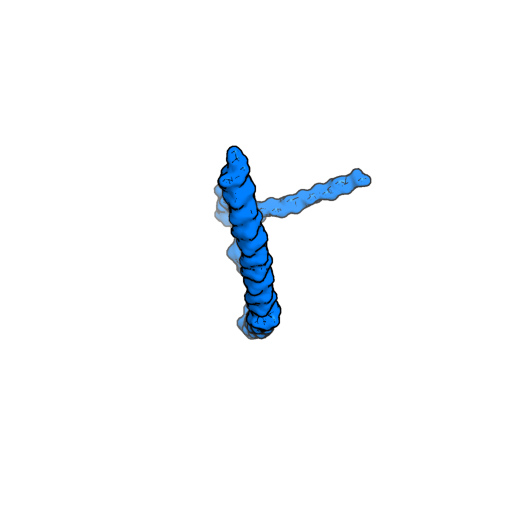ATOM 675 C CA . GLU A 1 85 ? -4.155 -4.438 18.599 1.00 97.75 85 GLU A CA 1
ATOM 676 C C . GLU A 1 85 ? -4.157 -4.639 20.114 1.00 97.75 85 GLU A C 1
ATOM 678 O O . GLU A 1 85 ? -5.220 -4.824 20.715 1.00 97.75 85 GLU A O 1
ATOM 683 N N . PHE A 1 86 ? -2.992 -4.530 20.759 1.00 97.56 86 PHE A N 1
ATOM 684 C CA . PHE A 1 86 ? -2.887 -4.603 22.213 1.00 97.56 86 PHE A CA 1
ATOM 685 C C . PHE A 1 86 ? -3.777 -3.556 22.899 1.00 97.56 86 PHE A C 1
ATOM 687 O O . PHE A 1 86 ? -4.571 -3.888 23.786 1.00 97.56 86 PHE A O 1
ATOM 694 N N . HIS A 1 87 ? -3.702 -2.297 22.464 1.00 98.12 87 HIS A N 1
ATOM 695 C CA . HIS A 1 87 ? -4.513 -1.225 23.037 1.00 98.12 87 HIS A CA 1
ATOM 696 C C . HIS A 1 87 ? -6.009 -1.392 22.753 1.00 98.12 87 HIS A C 1
ATOM 698 O O . HIS A 1 87 ? -6.821 -1.194 23.660 1.00 98.12 87 HIS A O 1
ATOM 704 N N . ALA A 1 88 ? -6.386 -1.790 21.537 1.00 98.19 88 ALA A N 1
ATOM 705 C CA . ALA A 1 88 ? -7.777 -2.039 21.173 1.00 98.19 88 ALA A CA 1
ATOM 706 C C . ALA A 1 88 ? -8.391 -3.149 22.040 1.00 98.19 88 ALA A C 1
ATOM 708 O O . ALA A 1 88 ? -9.477 -2.975 22.595 1.00 98.19 88 ALA A O 1
ATOM 709 N N . ASN A 1 89 ? -7.660 -4.250 22.234 1.00 98.12 89 ASN A N 1
ATOM 710 C CA . ASN A 1 89 ? -8.087 -5.360 23.084 1.00 98.12 89 ASN A CA 1
ATOM 711 C C . ASN A 1 89 ? -8.191 -4.953 24.560 1.00 98.12 89 ASN A C 1
ATOM 713 O O . ASN A 1 89 ? -9.143 -5.338 25.246 1.00 98.12 89 ASN A O 1
ATOM 717 N N . GLY A 1 90 ? -7.251 -4.138 25.050 1.00 97.88 90 GLY A N 1
ATOM 718 C CA . GLY A 1 90 ? -7.294 -3.592 26.406 1.00 97.88 90 GLY A CA 1
ATOM 719 C C . GLY A 1 90 ? -8.527 -2.716 26.646 1.00 97.88 90 GLY A C 1
ATOM 720 O O . GLY A 1 90 ? -9.244 -2.905 27.631 1.00 97.88 90 GLY A O 1
ATOM 721 N N . LEU A 1 91 ? -8.822 -1.803 25.717 1.00 98.00 91 LEU A N 1
ATOM 722 C CA . LEU A 1 91 ? -10.006 -0.942 25.781 1.00 98.00 91 LEU A CA 1
ATOM 723 C C . LEU A 1 91 ? -11.302 -1.750 25.704 1.00 98.00 91 LEU A C 1
ATOM 725 O O . LEU A 1 91 ? -12.207 -1.537 26.511 1.00 98.00 91 LEU A O 1
ATOM 729 N N . TYR A 1 92 ? -11.378 -2.705 24.778 1.00 98.06 92 TYR A N 1
ATOM 730 C CA . TYR A 1 92 ? -12.532 -3.589 24.640 1.00 98.06 92 TYR A CA 1
ATOM 731 C C . TYR A 1 92 ? -12.816 -4.352 25.939 1.00 98.06 92 TYR A C 1
ATOM 733 O O . TYR A 1 92 ? -13.941 -4.337 26.441 1.00 98.06 92 TYR A O 1
ATOM 741 N N . SER A 1 93 ? -11.775 -4.937 26.536 1.00 97.75 93 SER A N 1
ATOM 742 C CA . SER A 1 93 ? -11.877 -5.672 27.800 1.00 97.75 93 SER A CA 1
ATOM 743 C C . SER A 1 93 ? -12.340 -4.775 28.953 1.00 97.75 93 SER A C 1
ATOM 745 O O . SER A 1 93 ? -13.175 -5.180 29.764 1.00 97.75 93 SER A O 1
ATOM 747 N N . ALA A 1 94 ? -11.841 -3.536 29.020 1.00 97.75 94 ALA A N 1
ATOM 748 C CA . ALA A 1 94 ? -12.262 -2.571 30.032 1.00 97.75 94 ALA A CA 1
ATOM 749 C C . ALA A 1 94 ? -13.751 -2.221 29.894 1.00 97.75 94 ALA A C 1
ATOM 751 O O . ALA A 1 94 ? -14.492 -2.286 30.876 1.00 97.75 94 ALA A O 1
ATOM 752 N N . VAL A 1 95 ? -14.212 -1.917 28.676 1.00 98.12 95 VAL A N 1
ATOM 753 C CA . VAL A 1 95 ? -15.627 -1.617 28.400 1.00 98.12 95 VAL A CA 1
ATOM 754 C C . VAL A 1 95 ? -16.519 -2.807 28.749 1.00 98.12 95 VAL A C 1
ATOM 756 O O . VAL A 1 95 ? -17.545 -2.628 29.404 1.00 98.12 95 VAL A O 1
ATOM 759 N N . GLN A 1 96 ? -16.122 -4.028 28.379 1.00 97.88 96 GLN A N 1
ATOM 760 C CA . GLN A 1 96 ? -16.870 -5.233 28.741 1.00 97.88 96 GLN A CA 1
ATOM 761 C C . GLN A 1 96 ? -17.005 -5.402 30.255 1.00 97.88 96 GLN A C 1
ATOM 763 O O . GLN A 1 96 ? -18.098 -5.702 30.735 1.00 97.88 96 GLN A O 1
ATOM 768 N N . LYS A 1 97 ? -15.927 -5.164 31.011 1.00 97.31 97 LYS A N 1
ATOM 769 C CA . LYS A 1 97 ? -15.950 -5.242 32.476 1.00 97.31 97 LYS A CA 1
ATOM 770 C C . LYS A 1 97 ? -16.916 -4.228 33.092 1.00 97.31 97 LYS A C 1
ATOM 772 O O . LYS A 1 97 ? -17.648 -4.570 34.012 1.00 97.31 97 LYS A O 1
ATOM 777 N N . TYR A 1 98 ? -16.937 -2.989 32.608 1.00 97.06 98 TYR A N 1
ATOM 778 C CA . TYR A 1 98 ? -17.888 -1.998 33.119 1.00 97.06 98 TYR A CA 1
ATOM 779 C C . TYR A 1 98 ? -19.329 -2.347 32.749 1.00 97.06 98 TYR A C 1
ATOM 781 O O . TYR A 1 98 ? -20.216 -2.263 33.596 1.00 97.06 98 TYR A O 1
ATOM 789 N N . ASN A 1 99 ? -19.559 -2.801 31.517 1.00 97.44 99 ASN A N 1
ATOM 790 C CA . ASN A 1 99 ? -20.885 -3.213 31.073 1.00 97.44 99 ASN A CA 1
ATOM 791 C C . ASN A 1 99 ? -21.430 -4.388 31.894 1.00 97.44 99 ASN A C 1
ATOM 793 O O . ASN A 1 99 ? -22.613 -4.380 32.227 1.00 97.44 99 ASN A O 1
ATOM 797 N N . SER A 1 100 ? -20.596 -5.369 32.257 1.00 96.50 100 SER A N 1
ATOM 798 C CA . SER A 1 100 ? -21.042 -6.495 33.086 1.00 96.50 100 SER A CA 1
ATOM 799 C C . SER A 1 100 ? -21.416 -6.058 34.504 1.00 96.50 100 SER A C 1
ATOM 801 O O . SER A 1 100 ? -22.456 -6.480 35.006 1.00 96.50 100 SER A O 1
ATOM 803 N N . VAL A 1 101 ? -20.638 -5.158 35.117 1.00 96.69 101 VAL A N 1
ATOM 804 C CA . VAL A 1 101 ? -20.962 -4.578 36.433 1.00 96.69 101 VAL A CA 1
ATOM 805 C C . VAL A 1 101 ? -22.287 -3.818 36.374 1.00 96.69 101 VAL A C 1
ATOM 807 O O . VAL A 1 101 ? -23.167 -4.061 37.192 1.00 96.69 101 VAL A O 1
ATOM 810 N N . ILE A 1 102 ? -22.478 -2.960 35.367 1.00 96.56 102 ILE A N 1
ATOM 811 C CA . ILE A 1 102 ? -23.734 -2.217 35.182 1.00 96.56 102 ILE A CA 1
ATOM 812 C C . ILE A 1 102 ? -24.919 -3.177 35.007 1.00 96.56 102 ILE A C 1
ATOM 814 O O . ILE A 1 102 ? -25.982 -2.962 35.584 1.00 96.56 102 ILE A O 1
ATOM 818 N N . GLN A 1 103 ? -24.760 -4.246 34.223 1.00 96.19 103 GLN A N 1
ATOM 819 C CA . GLN A 1 103 ? -25.812 -5.249 34.037 1.00 96.19 103 GLN A CA 1
ATOM 820 C C . GLN A 1 103 ? -26.153 -5.985 35.335 1.00 96.19 103 GLN A C 1
ATOM 822 O O . GLN A 1 103 ? -27.334 -6.228 35.595 1.00 96.19 103 GLN A O 1
ATOM 827 N N . GLN A 1 104 ? -25.151 -6.323 36.148 1.00 95.25 104 GLN A N 1
ATOM 828 C CA . GLN A 1 104 ? -25.356 -6.959 37.445 1.00 95.25 104 GLN A CA 1
ATOM 829 C C . GLN A 1 104 ? -26.131 -6.040 38.394 1.00 95.25 104 GLN A C 1
ATOM 831 O O . GLN A 1 104 ? -27.161 -6.457 38.920 1.00 95.25 104 GLN A O 1
ATOM 836 N N . GLU A 1 105 ? -25.683 -4.795 38.559 1.00 94.81 105 GLU A N 1
ATOM 837 C CA . GLU A 1 105 ? -26.348 -3.790 39.400 1.00 94.81 105 GLU A CA 1
ATOM 838 C C . GLU A 1 105 ? -27.797 -3.562 38.947 1.00 94.81 105 GLU A C 1
ATOM 840 O O . GLU A 1 105 ? -28.731 -3.675 39.738 1.00 94.81 105 GLU A O 1
ATOM 845 N N . ASN A 1 106 ? -28.015 -3.367 37.641 1.00 95.06 106 ASN A N 1
ATOM 846 C CA . ASN A 1 106 ? -29.357 -3.211 37.076 1.00 95.06 106 ASN A CA 1
ATOM 847 C C . ASN A 1 106 ? -30.257 -4.429 37.331 1.00 95.06 106 ASN A C 1
ATOM 849 O O . ASN A 1 106 ? -31.470 -4.283 37.472 1.00 95.06 106 ASN A O 1
ATOM 853 N N . SER A 1 107 ? -29.686 -5.635 37.356 1.00 94.44 107 SER A N 1
ATOM 854 C CA . SER A 1 107 ? -30.438 -6.863 37.635 1.00 94.44 107 SER A CA 1
ATOM 855 C C . SER A 1 107 ? -30.800 -6.980 39.115 1.00 94.44 107 SER A C 1
ATOM 857 O O . SER A 1 107 ? -31.905 -7.411 39.429 1.00 94.44 107 SER A O 1
ATOM 859 N N . GLN A 1 108 ? -29.899 -6.574 40.016 1.00 93.12 108 GLN A N 1
ATOM 860 C CA . GLN A 1 108 ? -30.156 -6.548 41.458 1.00 93.12 108 GLN A CA 1
ATOM 861 C C . GLN A 1 108 ? -31.246 -5.538 41.817 1.00 93.12 108 GLN A C 1
ATOM 863 O O . GLN A 1 108 ? -32.173 -5.887 42.540 1.00 93.12 108 GLN A O 1
ATOM 868 N N . TRP A 1 109 ? -31.186 -4.329 41.251 1.00 91.12 109 TRP A N 1
ATOM 869 C CA . TRP A 1 109 ? -32.215 -3.305 41.444 1.00 91.12 109 TRP A CA 1
ATOM 870 C C . TRP A 1 109 ? -33.601 -3.797 41.016 1.00 91.12 109 TRP A C 1
ATOM 872 O O . TRP A 1 109 ? -34.538 -3.746 41.802 1.00 91.12 109 TRP A O 1
ATOM 882 N N . LYS A 1 110 ? -33.718 -4.379 39.815 1.00 91.62 110 LYS A N 1
ATOM 883 C CA . LYS A 1 110 ? -34.985 -4.948 39.319 1.00 91.62 110 LYS A CA 1
ATOM 884 C C . LYS A 1 110 ? -35.536 -6.100 40.158 1.00 91.62 110 LYS A C 1
ATOM 886 O O . LYS A 1 110 ? -36.706 -6.422 40.021 1.00 91.62 110 LYS A O 1
ATOM 891 N N . ALA A 1 111 ? -34.700 -6.773 40.944 1.00 83.94 111 ALA A N 1
ATOM 892 C CA . ALA A 1 111 ? -35.131 -7.859 41.819 1.00 83.94 111 ALA A CA 1
ATOM 893 C C . ALA A 1 111 ? -35.638 -7.358 43.184 1.00 83.94 111 ALA A C 1
ATOM 895 O O . ALA A 1 111 ? -36.040 -8.172 44.015 1.00 83.94 111 ALA A O 1
ATOM 896 N N . HIS A 1 112 ? -35.538 -6.055 43.460 1.00 71.25 112 HIS A N 1
ATOM 897 C CA . HIS A 1 112 ? -35.990 -5.423 44.703 1.00 71.25 112 HIS A CA 1
ATOM 898 C C . HIS A 1 112 ? -37.207 -4.501 44.508 1.00 71.25 112 HIS A C 1
ATOM 900 O O . HIS A 1 112 ? -37.754 -4.038 45.509 1.00 71.25 112 HIS A O 1
ATOM 906 N N . ASP A 1 113 ? -37.636 -4.297 43.259 1.00 58.53 113 ASP A N 1
ATOM 907 C CA . ASP A 1 113 ? -38.917 -3.693 42.861 1.00 58.53 113 ASP A CA 1
ATOM 908 C C . ASP A 1 113 ? -39.982 -4.778 42.610 1.00 58.53 113 ASP A C 1
ATOM 910 O O . ASP A 1 113 ? -41.172 -4.526 42.914 1.00 58.53 113 ASP A O 1
#

Foldseek 3Di:
DDDDPDPPPPDQDADDPVQVVCVVVVHHDSSVCNDPVVVVVPDDDDPPVNVVVVVVVVVVVVVVVVVVVVCCVPVPVVVVVVVVVVVVVVVVVVVVVVVVVVVVVVVVVVVVD

Radius of gyration: 34.06 Å; chains: 1; bounding box: 64×44×98 Å

Secondary structure (DSSP, 8-state):
---------PPPPPPPHHHHHHHHTT---HHHHTSHHHHHHHSPPPPHHHHHHHHHHHHHHHHHHHHHHHHIIIIIIHHHHHHHHHHHHHHHHHHHHHHHHHHHHHHHHHTT-

pLDDT: mean 85.65, std 15.92, range [37.72, 98.44]

Sequence (113 aa):
MDTASVTQRKAPSSPTLIDFEIRAAGGTTTAFDTMPHEIQMRKKPISVEKRIIELTQENGRLRREIEYYKTLVNEVLHPVVELLEFHANGLYSAVQKYNSVIQQENSQWKAHD

Organism: NCBI:txid80388

=== Feature glossary ===
Annotated list of the representations used here:

Nearest PDB structures. The Foldseek neighbor list gives the closest experimentally determined structures in the PDB, ranked by structural alignment. TM-score near 1 means near-identical fold; near 0.3 means only rough topology match. This is how one finds what a novel AlphaFold prediction most resembles in the solved-structure universe.

Foldseek 3Di. Foldseek's 3Di representation compresses backbone geometry into a per-residue letter drawn from a learned twenty-state alphabet. It captures the tertiary interaction pattern around each residue — which residues are packed against it in space, regardless of where they are in sequence.

Radius of gyration, Cα contacts, bounding box. Radius of gyration (Rg) is the root-mean-square distance of Cα atoms from their centroid — a single number for overall size and compactness. A globular domain of N residues has Rg ≈ 2.2·N^0.38 Å; an extended or disordered chain has a much larger Rg. The Cα contact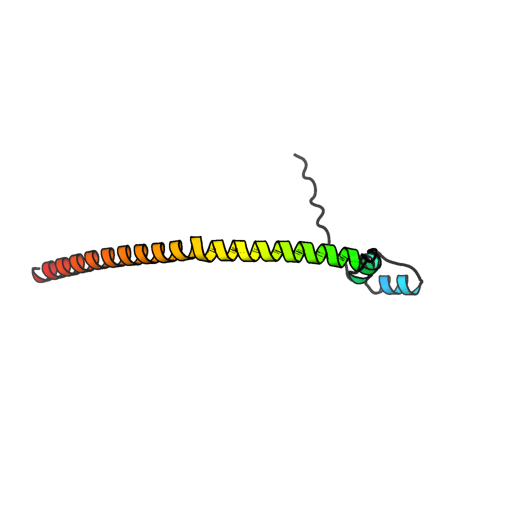 count is the number of residue pairs whose Cα atoms are within 8 Å and are more than four positions apart in sequence — a standard proxy for tertiary packing density. The bounding box is the smallest axis-aligned box enclosing all Cα atoms.

InterPro / GO / CATH / organism. The annotation block draws on four external resources. InterPro: which protein families and domains the sequence belongs to. GO: standardized terms for what the protein does, what process it participates in, and where in the cell it acts. CATH: which structural fold it has in the CATH hierarchy. Organism: the species of origin.

mmCIF coordinates. The mmCIF block holds the 3D Cartesian coordinates of each backbone atom (N, Cα, C, O) in ångströms. mmCIF is the PDB's canonical archive format — a tagged-loop text representation of the atomic model.

pLDDT. pLDDT is the predicted lDDT-Cα score: AlphaFold's confidence that the local environment of each residue (all inter-atomic distances within 15 Å) is correctly placed. It is a per-residue number between 0 and 100, with higher meaning more reliable.

Backbone torsions (φ/ψ). φ (phi) and ψ (psi) are the two rotatable backbone dihedrals per residue: φ is the C(i-1)–N–Cα–C torsion, ψ is the N–Cα–C–N(i+1) torsion, both in degrees on (−180°, 180°]. α-helical residues cluster near (−60°, −45°); β-strand residues near (−120°, +130°). A Ramachandran plot is simply a scatter of (φ, ψ) for every residue.

B-factor. For experimental (PDB) structures, the B-factor (temperature factor) quantifies the positional spread of each atom in the crystal — a combination of thermal vibration and static disorder — in units of Å². High B-factors mark flexible loops or poorly resolved regions; low B-factors mark the rigid, well-ordered core.

Secondary structure (3-state, P-SEA). SS3 is a coarse helix/strand/coil call (letters a/b/c) made by the P-SEA algorithm from inter-Cα distances and dihedrals. It is less detailed than DSSP but needs only Cα positions.

Predicted aligned error. Predicted aligned error is AlphaFold's pairwise confidence. Unlike pLDDT (per-residue), PAE is per-residue-pair and captures whether two parts of the structure are correctly placed relative to each other. Units are ångströms of expected positional error.

Solvent-accessible surface area. Solvent-accessible surface area (SASA) is the area in Å² traced out by the centre of a 1.4 Å probe sphere (a water molecule) rolled over the protein's van der Waals surface (Shrake–Rupley / Lee–Richards construction). Buried residues have near-zero SASA; fully exposed residues can exceed 200 Å². The total SASA scales roughly with the number of surface residues.

Secondary structure (8-state, DSSP). The SS8 string is DSSP's per-residue secondary-structure call. α-helix (H) means an i→i+4 H-bond ladder; β-strand (E) means the residue participates in a β-sheet; 3₁₀ (G) and π (I) are tighter and wider helices; T/S are turns/bends; '-' is loop.

Rendered structure images. Structure images are PyMOL renders from six orthogonal camera directions. Cartoon representation draws helices as coils and strands as arrows; sticks shows the backbone as bonds; surface shows the solvent-excluded envelope. Rainbow coloring maps sequence position to hue (blue→red, N→C); chain coloring assigns a distinct color per polypeptide.

Sequence. The amino-acid sequence is the protein's primary structure: the linear order of residues from the N-terminus to the C-terminus, written in one-letter code. Everything else here — the 3D coordinates, the secondary structure, the domain annotations — is ultimately a consequence of this string.

Contact-map, Ramachandran, and PAE plots. Three diagnostic plots accompany the record. The Cα contact map visualizes the tertiary structure as a 2D adjacency matrix (8 Å cutoff, sequence-local contacts suppressed). The Ramachandran plot shows the distribution of backbone (φ, ψ) torsions, with points in the α and β basins reflecting secondary structure content. The PAE plot shows AlphaFold's inter-residue confidence as a color matrix.